Protein AF-A0A852V881-F1 (afdb_monomer_lite)

Structure (mmCIF, N/CA/C/O backbone):
data_AF-A0A852V881-F1
#
_entry.id   AF-A0A852V881-F1
#
loop_
_atom_site.group_PDB
_atom_site.id
_atom_site.type_symbol
_atom_site.label_atom_id
_atom_site.label_alt_id
_atom_site.label_comp_id
_atom_site.label_asym_id
_atom_site.label_entity_id
_atom_site.label_seq_id
_atom_site.pdbx_PDB_ins_code
_atom_site.Cartn_x
_atom_site.Cartn_y
_atom_site.Cartn_z
_atom_site.occupancy
_atom_site.B_iso_or_equiv
_atom_site.auth_seq_id
_atom_site.auth_comp_id
_atom_site.auth_asym_id
_atom_site.auth_atom_id
_atom_site.pdbx_PDB_model_num
ATOM 1 N N . MET A 1 1 ? 4.906 -11.045 27.973 1.00 38.31 1 MET A N 1
ATOM 2 C CA . MET A 1 1 ? 3.944 -10.809 26.883 1.00 38.31 1 MET A CA 1
ATOM 3 C C . MET A 1 1 ? 3.614 -9.339 26.926 1.00 38.31 1 MET A C 1
ATOM 5 O O . MET A 1 1 ? 3.015 -8.909 27.897 1.00 38.31 1 MET A O 1
ATOM 9 N N . THR A 1 2 ? 4.128 -8.562 25.981 1.00 45.91 2 THR A N 1
ATOM 10 C CA . THR A 1 2 ? 3.634 -7.207 25.730 1.00 45.91 2 THR A CA 1
ATOM 11 C C . THR A 1 2 ? 2.223 -7.354 25.176 1.00 45.91 2 THR A C 1
ATOM 13 O O . THR A 1 2 ? 2.043 -8.069 24.190 1.00 45.91 2 THR A O 1
ATOM 16 N N . ASP A 1 3 ? 1.233 -6.756 25.836 1.00 53.72 3 ASP A N 1
ATOM 17 C CA . ASP A 1 3 ? -0.107 -6.626 25.267 1.00 53.72 3 ASP A CA 1
ATOM 18 C C . ASP A 1 3 ? 0.040 -5.877 23.939 1.00 53.72 3 ASP A C 1
ATOM 20 O O . ASP A 1 3 ? 0.546 -4.755 23.898 1.00 53.72 3 ASP A O 1
ATOM 24 N N . LEU A 1 4 ? -0.288 -6.544 22.833 1.00 65.75 4 LEU A N 1
ATOM 25 C CA . LEU A 1 4 ? -0.291 -5.915 21.518 1.00 65.75 4 LEU A CA 1
ATOM 26 C C . LEU A 1 4 ? -1.357 -4.812 21.546 1.00 65.75 4 LEU A C 1
ATOM 28 O O . LEU A 1 4 ? -2.523 -5.111 21.788 1.00 65.75 4 LEU A O 1
ATOM 32 N N . GLU A 1 5 ? -0.960 -3.556 21.318 1.00 71.69 5 GLU A N 1
ATOM 33 C CA . GLU A 1 5 ? -1.880 -2.409 21.257 1.00 71.69 5 GLU A CA 1
ATOM 34 C C . GLU A 1 5 ? -3.026 -2.704 20.294 1.00 71.69 5 GLU A C 1
ATOM 36 O O . GLU A 1 5 ? -2.764 -2.899 19.109 1.00 71.69 5 GLU A O 1
ATOM 41 N N . SER A 1 6 ? -4.266 -2.764 20.784 1.00 80.06 6 SER A N 1
ATOM 42 C CA . SER A 1 6 ? -5.451 -3.059 19.969 1.00 80.06 6 SER A CA 1
ATOM 43 C C . SER A 1 6 ? -5.546 -2.128 18.761 1.00 80.06 6 SER A C 1
ATOM 45 O O . SER A 1 6 ? -5.293 -0.930 18.883 1.00 80.06 6 SER A O 1
ATOM 47 N N . VAL A 1 7 ? -5.957 -2.660 17.611 1.00 83.81 7 VAL A N 1
ATOM 48 C CA . VAL A 1 7 ? -6.164 -1.845 16.406 1.00 83.81 7 VAL A CA 1
ATOM 49 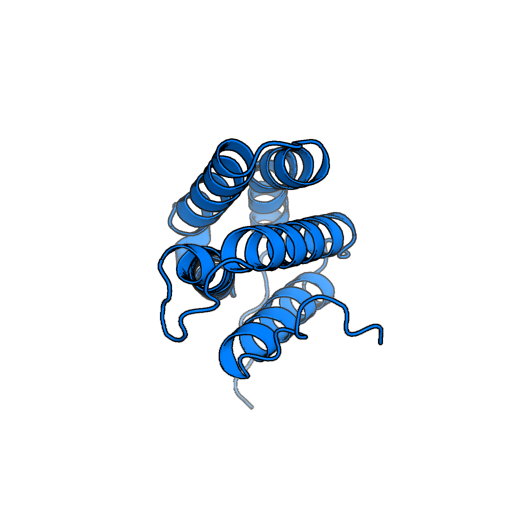C C . VAL A 1 7 ? -7.512 -1.140 16.515 1.00 83.81 7 VAL A C 1
ATOM 51 O O . VAL A 1 7 ? -8.550 -1.795 16.602 1.00 83.81 7 VAL A O 1
ATOM 54 N N . ASP A 1 8 ? -7.504 0.191 16.471 1.00 91.62 8 ASP A N 1
ATOM 55 C CA . ASP A 1 8 ? -8.730 0.982 16.372 1.00 91.62 8 ASP A CA 1
ATOM 56 C C . ASP A 1 8 ? -9.404 0.726 15.012 1.00 91.62 8 ASP A C 1
ATOM 58 O O . ASP A 1 8 ? -8.884 1.091 13.955 1.00 91.62 8 ASP A O 1
ATOM 62 N N . LEU A 1 9 ? -10.556 0.049 15.038 1.00 93.00 9 LEU A N 1
ATOM 63 C CA . LEU A 1 9 ? -11.267 -0.374 13.831 1.00 93.00 9 LEU A CA 1
ATOM 64 C C . LEU A 1 9 ? -11.993 0.774 13.123 1.00 93.00 9 LEU A C 1
ATOM 66 O O . LEU A 1 9 ? -12.165 0.709 11.906 1.00 93.00 9 LEU A O 1
ATOM 70 N N . GLU A 1 10 ? -12.408 1.816 13.846 1.00 94.56 10 GLU A N 1
ATOM 71 C CA . GLU A 1 10 ? -13.007 3.001 13.223 1.00 94.56 10 GLU A CA 1
ATOM 72 C C . GLU A 1 10 ? -11.929 3.785 12.481 1.00 94.56 10 GLU A C 1
ATOM 74 O O . GLU A 1 10 ? -12.104 4.162 11.317 1.00 94.56 10 GLU A O 1
ATOM 79 N N . LEU A 1 11 ? -10.769 3.945 13.121 1.00 94.94 11 LEU A N 1
ATOM 80 C CA . LEU A 1 11 ? -9.617 4.587 12.511 1.00 94.94 11 LEU A CA 1
ATOM 81 C C . LEU A 1 11 ? -9.084 3.777 11.319 1.00 94.94 11 LEU A C 1
ATOM 83 O O . LEU A 1 11 ? -8.767 4.360 10.282 1.00 94.94 11 LEU A O 1
ATOM 87 N N . LEU A 1 12 ? -9.058 2.442 11.419 1.00 95.94 12 LEU A N 1
ATOM 88 C CA . LEU A 1 12 ? -8.720 1.553 10.304 1.00 95.94 12 LEU A CA 1
ATOM 89 C C . LEU A 1 12 ? -9.699 1.702 9.135 1.00 95.94 12 LEU A C 1
ATOM 91 O O . LEU A 1 12 ? -9.263 1.745 7.988 1.00 95.94 12 LEU A O 1
ATOM 95 N N . ALA A 1 13 ? -11.005 1.782 9.396 1.00 96.44 13 ALA A N 1
ATOM 96 C CA . ALA A 1 13 ? -11.999 1.958 8.341 1.00 96.44 13 ALA A CA 1
ATOM 97 C C . ALA A 1 13 ? -11.822 3.303 7.616 1.00 96.44 13 ALA A C 1
ATOM 99 O O . ALA A 1 13 ? -11.866 3.345 6.386 1.00 96.44 13 ALA A O 1
ATOM 100 N N . GLY A 1 14 ? -11.564 4.384 8.361 1.00 96.25 14 GLY A N 1
ATOM 101 C CA . GLY A 1 14 ? -11.260 5.699 7.787 1.00 96.25 14 GLY A CA 1
ATOM 102 C C . GLY A 1 14 ? -9.970 5.699 6.966 1.00 96.25 14 GLY A C 1
ATOM 103 O O . GLY A 1 14 ? -9.944 6.221 5.850 1.00 96.25 14 GLY A O 1
ATOM 104 N N . PHE A 1 15 ? -8.925 5.045 7.476 1.00 96.75 15 PHE A N 1
ATOM 105 C CA . PHE A 1 15 ? -7.665 4.875 6.759 1.00 96.75 15 PHE A CA 1
ATOM 106 C C . PHE A 1 15 ? -7.865 4.078 5.465 1.00 96.75 15 PHE A C 1
ATOM 108 O O . PHE A 1 15 ? -7.468 4.529 4.394 1.00 96.75 15 PHE A O 1
ATOM 115 N N . ALA A 1 16 ? -8.558 2.938 5.528 1.00 97.06 16 ALA A N 1
ATOM 116 C CA . ALA A 1 16 ? -8.841 2.111 4.360 1.00 97.06 16 ALA A CA 1
ATOM 117 C C . ALA A 1 16 ? -9.643 2.862 3.296 1.00 97.06 16 ALA A C 1
ATOM 119 O O . ALA A 1 16 ? -9.264 2.835 2.132 1.00 97.06 16 ALA A O 1
ATOM 120 N N . ALA A 1 17 ? -10.666 3.628 3.682 1.00 97.12 17 ALA A N 1
ATOM 121 C CA . ALA A 1 17 ? -11.417 4.454 2.739 1.00 97.12 17 ALA A CA 1
ATOM 122 C C . ALA A 1 17 ? -10.536 5.484 2.005 1.00 97.12 17 ALA A C 1
ATOM 124 O O . ALA A 1 17 ? -10.839 5.857 0.871 1.00 97.12 17 ALA A O 1
ATOM 125 N N . LYS A 1 18 ? -9.442 5.933 2.634 1.00 96.94 18 LYS A N 1
ATOM 126 C CA . LYS A 1 18 ? -8.466 6.840 2.024 1.00 96.94 18 LYS A CA 1
ATOM 127 C C . LYS A 1 18 ? -7.489 6.118 1.094 1.00 96.94 18 LYS A C 1
ATOM 129 O O . LYS A 1 18 ? -7.132 6.664 0.057 1.00 96.94 18 LYS A O 1
ATOM 134 N N . ILE A 1 19 ? -7.076 4.904 1.456 1.00 98.19 19 ILE A N 1
ATOM 135 C CA . ILE A 1 19 ? -6.076 4.116 0.722 1.00 98.19 19 ILE A CA 1
ATOM 136 C C . ILE A 1 19 ? -6.675 3.333 -0.453 1.00 98.19 19 ILE A C 1
ATOM 138 O O . ILE A 1 19 ? -6.046 3.230 -1.507 1.00 98.19 19 ILE A O 1
ATOM 142 N N . ASP A 1 20 ? -7.886 2.795 -0.304 1.00 98.44 20 ASP A N 1
ATOM 143 C CA . ASP A 1 20 ? -8.522 1.904 -1.281 1.00 98.44 20 ASP A CA 1
ATOM 144 C C . ASP A 1 20 ? -8.563 2.488 -2.712 1.00 98.44 20 ASP A C 1
ATOM 146 O O . ASP A 1 20 ? -8.232 1.748 -3.642 1.00 98.44 20 ASP A O 1
ATOM 150 N N . PRO A 1 21 ? -8.873 3.785 -2.943 1.00 98.50 21 PRO A N 1
ATOM 151 C CA . PRO A 1 21 ? -8.838 4.367 -4.288 1.00 98.50 21 PRO A CA 1
ATOM 152 C C . PRO A 1 21 ? -7.453 4.322 -4.944 1.00 98.50 21 PRO A C 1
ATOM 154 O O . PRO A 1 21 ? -7.353 4.086 -6.148 1.00 98.50 21 PRO A O 1
ATOM 157 N N . PHE A 1 22 ? -6.380 4.510 -4.170 1.00 98.44 22 PHE A N 1
ATOM 158 C CA . PHE A 1 22 ? -5.012 4.428 -4.686 1.00 98.44 22 PHE A CA 1
ATOM 159 C C . PHE A 1 22 ? -4.651 2.991 -5.052 1.00 98.44 22 PHE A C 1
ATOM 161 O O . PHE A 1 22 ? -4.125 2.749 -6.134 1.00 98.44 22 PHE A O 1
ATOM 168 N N . MET A 1 23 ? -5.016 2.023 -4.207 1.00 98.31 23 MET A N 1
ATOM 169 C CA . MET A 1 23 ? -4.771 0.602 -4.479 1.00 98.31 23 MET A CA 1
ATOM 170 C C . MET A 1 23 ? -5.558 0.114 -5.696 1.00 98.31 23 MET A C 1
ATOM 172 O O . MET A 1 23 ? -5.031 -0.621 -6.527 1.00 98.31 23 MET A O 1
ATOM 176 N N . GLN A 1 24 ? -6.792 0.585 -5.872 1.00 98.56 24 GLN A N 1
ATOM 177 C CA . GLN A 1 24 ? -7.545 0.351 -7.103 1.00 98.56 24 GLN A CA 1
ATOM 178 C C . GLN A 1 24 ? -6.840 0.977 -8.314 1.00 98.56 24 GLN A C 1
ATOM 180 O O . GLN A 1 24 ? -6.706 0.317 -9.342 1.00 98.56 24 GLN A O 1
ATOM 185 N N . GLY A 1 25 ? -6.338 2.210 -8.179 1.00 98.19 25 GLY A N 1
ATOM 186 C CA . GLY A 1 25 ? -5.529 2.892 -9.192 1.00 98.19 25 GLY A CA 1
ATOM 187 C C . GLY A 1 25 ? -4.302 2.085 -9.627 1.00 98.19 25 GLY A C 1
ATOM 188 O O . GLY A 1 25 ? -4.061 1.930 -10.825 1.00 98.19 25 GLY A O 1
ATOM 189 N N . VAL A 1 26 ? -3.577 1.500 -8.668 1.00 98.00 26 VAL A N 1
ATOM 190 C CA . VAL A 1 26 ? -2.429 0.611 -8.917 1.00 98.00 26 VAL A CA 1
ATOM 191 C C . VAL A 1 26 ? -2.822 -0.603 -9.761 1.00 98.00 26 VAL A C 1
ATOM 193 O O . VAL A 1 26 ? -2.098 -0.971 -10.686 1.00 98.00 26 VAL A O 1
ATOM 196 N N . LEU A 1 27 ? -3.969 -1.225 -9.473 1.00 98.00 27 LEU A N 1
ATOM 197 C CA . LEU A 1 27 ? -4.413 -2.424 -10.190 1.00 98.00 27 LEU A CA 1
ATOM 198 C C . LEU A 1 27 ? -4.868 -2.141 -11.625 1.00 98.00 27 LEU A C 1
ATOM 200 O O . LEU A 1 27 ? -4.674 -2.987 -12.498 1.00 98.00 27 LEU A O 1
ATOM 204 N N . VAL A 1 28 ? -5.476 -0.980 -11.878 1.00 97.06 28 VAL A N 1
ATOM 205 C CA . VAL A 1 28 ? -6.032 -0.648 -13.203 1.00 97.06 28 VAL A CA 1
ATOM 206 C C . VAL A 1 28 ? -5.050 0.091 -14.108 1.00 97.06 28 VAL A C 1
ATOM 208 O O . VAL A 1 28 ? -5.237 0.096 -15.325 1.00 97.06 28 VAL A O 1
ATOM 211 N N . SER A 1 29 ? -4.017 0.721 -13.544 1.00 95.06 29 SER A N 1
ATOM 212 C CA . SER A 1 29 ? -3.011 1.434 -14.327 1.00 95.06 29 SER A CA 1
ATOM 213 C C . SER A 1 29 ? -2.073 0.472 -15.067 1.00 95.06 29 SER A C 1
ATOM 215 O O . SER A 1 29 ? -1.610 -0.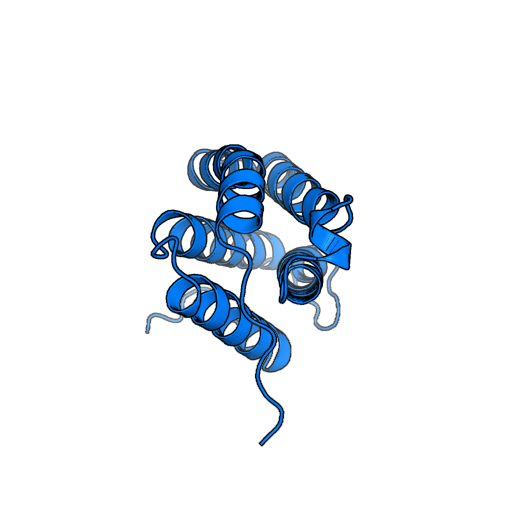544 -14.535 1.00 95.06 29 SER A O 1
ATOM 217 N N . GLY A 1 30 ? -1.766 0.823 -16.316 1.00 91.19 30 GLY A N 1
ATOM 218 C CA . GLY A 1 30 ? -0.718 0.190 -17.119 1.00 91.19 30 GLY A CA 1
ATOM 219 C C . GLY A 1 30 ? 0.603 0.963 -17.133 1.00 91.19 30 GLY A C 1
ATOM 220 O O . GLY A 1 30 ? 1.575 0.456 -17.682 1.00 91.19 30 GLY A O 1
ATOM 221 N N . ASP A 1 31 ? 0.633 2.166 -16.557 1.00 94.56 31 ASP A N 1
ATOM 222 C CA . ASP A 1 31 ? 1.773 3.083 -16.589 1.00 94.56 31 ASP A CA 1
ATOM 223 C C . ASP A 1 31 ? 2.561 3.042 -15.269 1.00 94.56 31 ASP A C 1
ATOM 225 O O . ASP A 1 31 ? 1.970 3.126 -14.187 1.00 94.56 31 ASP A O 1
ATOM 229 N N . VAL A 1 32 ? 3.888 2.894 -15.371 1.00 93.69 32 VAL A N 1
ATOM 230 C CA . VAL A 1 32 ? 4.808 2.737 -14.229 1.00 93.69 32 VAL A CA 1
ATOM 231 C C . VAL A 1 32 ? 4.787 3.970 -13.332 1.00 93.69 32 VAL A C 1
ATOM 233 O O . VAL A 1 32 ? 4.594 3.840 -12.125 1.00 93.69 32 VAL A O 1
ATOM 236 N N . GLU A 1 33 ? 4.929 5.160 -13.917 1.00 94.81 33 GLU A N 1
ATOM 237 C CA . GLU A 1 33 ? 4.979 6.424 -13.176 1.00 94.81 33 GLU A CA 1
ATOM 238 C C . GLU A 1 33 ? 3.658 6.693 -12.458 1.00 94.81 33 GLU A C 1
ATOM 240 O O . GLU A 1 33 ? 3.634 7.125 -11.306 1.00 94.81 33 GLU A O 1
ATOM 245 N N . GLN A 1 34 ? 2.535 6.369 -13.099 1.00 96.62 34 GLN A N 1
ATOM 246 C CA . GLN A 1 34 ? 1.227 6.491 -12.476 1.00 96.62 34 GLN A CA 1
ATOM 247 C C . GLN A 1 34 ? 1.046 5.506 -11.308 1.00 96.62 34 GLN A C 1
ATOM 249 O O . GLN A 1 34 ? 0.508 5.891 -10.269 1.00 96.62 34 GLN A O 1
ATOM 254 N N . ILE A 1 35 ? 1.501 4.253 -11.446 1.00 96.50 35 ILE A N 1
ATOM 255 C CA . ILE A 1 35 ? 1.491 3.272 -10.345 1.00 96.50 35 ILE A CA 1
ATOM 256 C C . ILE A 1 35 ? 2.345 3.775 -9.183 1.00 96.50 35 ILE A C 1
ATOM 258 O O . ILE A 1 35 ? 1.863 3.794 -8.049 1.00 96.50 35 ILE A O 1
ATOM 262 N N . ARG A 1 36 ? 3.575 4.219 -9.470 1.00 95.44 36 ARG A N 1
ATOM 263 C CA . ARG A 1 36 ? 4.491 4.785 -8.477 1.00 95.44 36 ARG A CA 1
ATOM 264 C C . ARG A 1 36 ? 3.832 5.951 -7.744 1.00 95.44 36 ARG A C 1
ATOM 266 O O . ARG A 1 36 ? 3.780 5.955 -6.519 1.00 95.44 36 ARG A O 1
ATOM 273 N N . GLY A 1 37 ? 3.225 6.877 -8.486 1.00 97.00 37 GLY A N 1
ATOM 274 C CA . GLY A 1 37 ? 2.490 8.011 -7.931 1.00 97.00 37 GLY A CA 1
ATOM 275 C C . GLY A 1 37 ? 1.369 7.596 -6.976 1.00 97.00 37 GLY A C 1
ATOM 276 O O . GLY A 1 37 ? 1.282 8.132 -5.875 1.00 97.00 37 GLY A O 1
ATOM 277 N N . PHE A 1 38 ? 0.542 6.609 -7.337 1.00 98.06 38 PHE A N 1
ATOM 278 C CA . PHE A 1 38 ? -0.512 6.124 -6.438 1.00 98.06 38 PHE A CA 1
ATOM 279 C C . PHE A 1 38 ? 0.037 5.525 -5.144 1.00 98.06 38 PHE A C 1
ATOM 281 O O . PHE A 1 38 ? -0.543 5.738 -4.079 1.00 98.06 38 PHE A O 1
ATOM 288 N N . VAL A 1 39 ? 1.142 4.784 -5.218 1.00 95.38 39 VAL A N 1
ATOM 289 C CA . VAL A 1 39 ? 1.731 4.172 -4.026 1.00 95.38 39 VAL A CA 1
ATOM 290 C C . VAL A 1 39 ? 2.422 5.208 -3.147 1.00 95.38 39 VAL A C 1
ATOM 292 O O . VAL A 1 39 ? 2.262 5.156 -1.929 1.00 95.38 39 VAL A O 1
ATOM 295 N N . LEU A 1 40 ? 3.110 6.188 -3.735 1.00 96.19 40 LEU A N 1
ATOM 296 C CA . LEU A 1 40 ? 3.670 7.317 -2.993 1.00 96.19 40 LEU A CA 1
ATOM 297 C C . LEU A 1 40 ? 2.568 8.099 -2.273 1.00 96.19 40 LEU A C 1
ATOM 299 O O . LEU A 1 40 ? 2.685 8.355 -1.078 1.00 96.19 40 LEU A O 1
ATOM 303 N N . GLU A 1 41 ? 1.455 8.399 -2.944 1.00 97.81 41 GLU A N 1
ATOM 304 C CA . GLU A 1 41 ? 0.303 9.028 -2.290 1.00 97.81 41 GLU A CA 1
ATOM 305 C C . GLU A 1 41 ? -0.218 8.158 -1.137 1.00 97.81 41 GLU A C 1
ATOM 307 O O . GLU A 1 41 ? -0.372 8.642 -0.013 1.00 97.81 41 GLU A O 1
ATOM 312 N N . ALA A 1 42 ? -0.420 6.854 -1.350 1.00 97.06 42 ALA A N 1
ATOM 313 C CA . ALA A 1 42 ? -0.834 5.937 -0.287 1.00 97.06 42 ALA A CA 1
ATOM 314 C C . ALA A 1 42 ? 0.149 5.933 0.903 1.00 97.06 42 ALA A C 1
ATOM 316 O O . ALA A 1 42 ? -0.281 6.001 2.055 1.00 97.06 42 ALA A O 1
ATOM 317 N N . ALA A 1 43 ? 1.458 5.927 0.646 1.00 96.38 43 ALA A N 1
ATOM 318 C CA . ALA A 1 43 ? 2.486 5.995 1.679 1.00 96.38 43 ALA A CA 1
ATOM 319 C C . ALA A 1 43 ? 2.437 7.321 2.441 1.00 96.38 43 ALA A C 1
ATOM 321 O O . ALA A 1 43 ? 2.450 7.318 3.670 1.00 96.38 43 ALA A O 1
ATOM 322 N N . TRP A 1 44 ? 2.290 8.459 1.766 1.00 95.62 44 TRP A N 1
ATOM 323 C CA . TRP A 1 44 ? 2.193 9.755 2.442 1.00 95.62 44 TRP A CA 1
ATOM 324 C C . TRP A 1 44 ? 0.993 9.825 3.385 1.00 95.62 44 TRP A C 1
ATOM 326 O O . TRP A 1 44 ? 1.112 10.356 4.492 1.00 95.62 44 TRP A O 1
ATOM 336 N N . ASN A 1 45 ? -0.125 9.198 3.017 1.00 96.62 45 ASN A N 1
ATOM 337 C CA . ASN A 1 45 ? -1.302 9.087 3.877 1.00 96.62 45 ASN A CA 1
ATOM 338 C C . ASN A 1 45 ? -1.030 8.336 5.194 1.00 96.62 45 ASN A C 1
ATOM 340 O O . ASN A 1 45 ? -1.685 8.619 6.198 1.00 96.62 45 ASN A O 1
ATOM 344 N N . CYS A 1 46 ? -0.035 7.444 5.242 1.00 95.50 46 CYS A N 1
ATOM 345 C CA . CYS A 1 46 ? 0.407 6.808 6.487 1.00 95.50 46 CYS A CA 1
ATOM 346 C C . CYS A 1 46 ? 1.008 7.804 7.490 1.00 95.50 46 CYS A C 1
ATOM 348 O O . CYS A 1 46 ? 1.029 7.527 8.685 1.00 95.50 46 CYS A O 1
ATOM 350 N N . THR A 1 47 ? 1.525 8.944 7.029 1.00 94.12 47 THR A N 1
ATOM 351 C CA . THR A 1 47 ? 2.173 9.951 7.890 1.00 94.12 47 THR A CA 1
ATOM 352 C C . THR A 1 47 ? 1.182 10.948 8.490 1.00 94.12 47 THR A C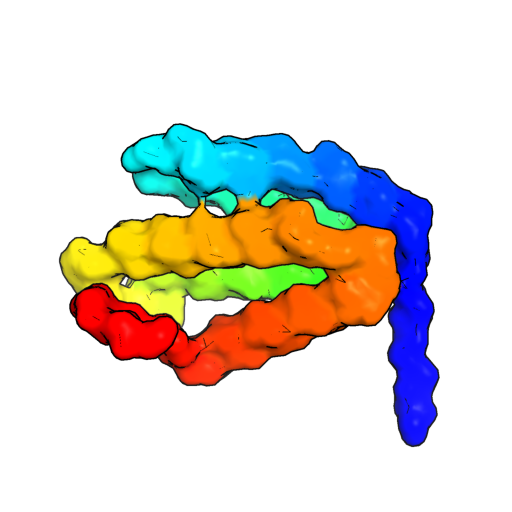 1
ATOM 354 O O . THR A 1 47 ? 1.535 11.739 9.367 1.00 94.12 47 THR A O 1
ATOM 357 N N . GLU A 1 48 ? -0.074 10.914 8.045 1.00 94.81 48 GLU A N 1
ATOM 358 C CA . GLU A 1 48 ? -1.088 11.847 8.504 1.00 94.81 48 GLU A CA 1
ATOM 359 C C . GLU A 1 48 ? -1.635 11.497 9.889 1.00 94.81 48 GLU A C 1
ATOM 361 O O . GLU A 1 48 ? -1.819 10.334 10.257 1.00 94.81 48 GLU A O 1
ATOM 366 N N . ARG A 1 49 ? -1.992 12.538 10.646 1.00 91.94 49 ARG A N 1
ATOM 367 C CA . ARG A 1 49 ? -2.803 12.392 11.857 1.00 91.94 49 ARG A CA 1
ATOM 368 C C . ARG A 1 49 ? -4.272 12.140 11.480 1.00 91.94 49 ARG A C 1
ATOM 370 O O . ARG A 1 49 ? -4.758 12.779 10.550 1.00 91.94 49 ARG A O 1
ATOM 377 N N . PRO A 1 50 ? -5.003 11.280 12.213 1.00 93.38 50 PRO A N 1
ATOM 378 C CA . PRO A 1 50 ? -4.573 10.575 13.424 1.00 93.38 50 PRO A CA 1
ATOM 379 C C . PRO A 1 50 ? -3.858 9.238 13.155 1.00 93.38 50 PRO A C 1
ATOM 381 O O . PRO A 1 50 ? -3.359 8.625 14.093 1.00 93.38 50 PRO A O 1
ATOM 384 N N . TYR A 1 51 ? -3.799 8.778 11.903 1.00 92.69 51 TYR A N 1
ATOM 385 C CA . TYR A 1 51 ? -3.360 7.425 11.544 1.00 92.69 51 TYR A CA 1
ATOM 386 C C . TYR A 1 51 ? -1.944 7.103 12.016 1.00 92.69 51 TYR A C 1
ATOM 388 O O . TYR A 1 51 ? -1.745 6.089 12.676 1.00 92.69 51 TYR A O 1
ATOM 396 N N . PHE A 1 52 ? -0.979 7.986 11.756 1.00 91.50 52 PHE A N 1
ATOM 397 C CA . PHE A 1 52 ? 0.412 7.764 12.152 1.00 91.50 52 PHE A CA 1
ATOM 398 C C . PHE A 1 52 ? 0.590 7.596 13.669 1.00 91.50 52 PHE A C 1
ATOM 400 O O . PHE A 1 52 ? 1.453 6.847 14.119 1.00 91.50 52 PHE A O 1
ATOM 407 N N . GLU A 1 53 ? -0.222 8.301 14.460 1.00 90.44 53 GLU A N 1
ATOM 408 C CA . GLU A 1 53 ? -0.077 8.369 15.919 1.00 90.44 53 GLU A CA 1
ATOM 409 C C . GLU A 1 53 ? -0.909 7.320 16.654 1.00 90.44 53 GLU A C 1
ATOM 411 O O . GLU A 1 53 ? -0.578 6.958 17.783 1.00 90.44 53 GLU A O 1
ATOM 416 N N . HIS A 1 54 ? -2.011 6.873 16.051 1.00 91.31 54 HIS A N 1
ATOM 417 C CA . HIS A 1 54 ? -3.039 6.110 16.758 1.00 91.31 54 HIS A CA 1
ATOM 418 C C . HIS A 1 54 ? -3.431 4.802 16.073 1.00 91.31 54 HIS A C 1
ATOM 420 O O . HIS A 1 54 ? -4.081 3.971 16.701 1.00 91.31 54 HIS A O 1
ATOM 426 N N . LEU A 1 55 ? -3.028 4.576 14.819 1.00 91.62 55 LEU A N 1
ATOM 427 C CA . LEU A 1 55 ? -3.273 3.311 14.137 1.00 91.62 55 LEU A CA 1
ATOM 428 C C . LEU A 1 55 ? -1.989 2.478 14.115 1.00 91.62 55 LEU A C 1
ATOM 430 O O . LEU A 1 55 ? -1.061 2.727 13.342 1.00 91.62 55 LEU A O 1
ATOM 434 N N . TRP A 1 56 ? -1.952 1.461 14.977 1.00 91.44 56 TRP A N 1
ATOM 435 C CA . TRP A 1 56 ? -0.847 0.505 15.052 1.00 91.44 56 TRP A CA 1
ATOM 436 C C . TRP A 1 56 ? -0.481 -0.026 13.658 1.00 91.44 56 TRP A C 1
ATOM 438 O O . TRP A 1 56 ? -1.358 -0.338 12.868 1.00 91.44 56 TRP A O 1
ATOM 448 N N . GLY A 1 57 ? 0.806 -0.162 13.339 1.00 90.81 57 GLY A N 1
ATOM 449 C CA . GLY A 1 57 ? 1.257 -0.767 12.076 1.00 90.81 57 GLY A CA 1
ATOM 450 C C . GLY A 1 57 ? 1.264 0.159 10.852 1.00 90.81 57 GLY A C 1
ATOM 451 O O . GLY A 1 57 ? 1.915 -0.179 9.865 1.00 90.81 57 GLY A O 1
ATOM 452 N N . VAL A 1 58 ? 0.666 1.356 10.909 1.00 92.94 58 VAL A N 1
ATOM 453 C CA . VAL A 1 58 ? 0.692 2.321 9.787 1.00 92.94 58 VAL A CA 1
ATOM 454 C C . VAL A 1 58 ? 2.108 2.786 9.440 1.00 92.94 58 VAL A C 1
ATOM 456 O O . VAL A 1 58 ? 2.466 2.866 8.267 1.00 92.94 58 VAL A O 1
ATOM 459 N N . GLY A 1 59 ? 2.965 3.010 10.439 1.00 92.62 59 GLY A N 1
ATOM 460 C CA . GLY A 1 59 ? 4.385 3.282 10.186 1.00 92.62 59 GLY A CA 1
ATOM 461 C C . GLY A 1 59 ? 5.109 2.111 9.501 1.00 92.62 59 GLY A C 1
ATOM 462 O O . GLY A 1 59 ? 6.026 2.326 8.712 1.00 92.62 59 GLY A O 1
ATOM 463 N N . GLY A 1 60 ? 4.676 0.872 9.757 1.00 92.81 60 GLY A N 1
ATOM 464 C CA . GLY A 1 60 ? 5.153 -0.319 9.051 1.00 92.81 60 GLY A CA 1
ATOM 465 C C . GLY A 1 60 ? 4.722 -0.324 7.585 1.00 92.81 60 GLY A C 1
ATOM 466 O O . GLY A 1 60 ? 5.553 -0.561 6.716 1.00 92.81 60 GLY A O 1
ATOM 467 N N . LEU A 1 61 ? 3.466 0.037 7.299 1.00 94.81 61 LEU A N 1
ATOM 468 C CA . LEU A 1 61 ? 2.958 0.181 5.927 1.00 94.81 61 LEU A CA 1
ATOM 469 C C . LEU A 1 61 ? 3.725 1.216 5.117 1.00 94.81 61 LEU A C 1
ATOM 471 O O . LEU A 1 61 ? 4.106 0.930 3.987 1.00 94.81 61 LEU A O 1
ATOM 475 N N . TYR A 1 62 ? 3.991 2.385 5.711 1.00 95.81 62 TYR A N 1
ATOM 476 C CA . TYR A 1 62 ? 4.835 3.402 5.086 1.00 95.81 62 TYR A CA 1
ATOM 477 C C . TYR A 1 62 ? 6.170 2.798 4.641 1.00 95.81 62 TYR A C 1
ATOM 479 O O . TYR A 1 62 ? 6.543 2.899 3.477 1.00 95.81 62 TYR A O 1
ATOM 487 N N . ARG A 1 63 ? 6.866 2.103 5.551 1.00 93.38 63 ARG A N 1
ATOM 488 C CA . ARG A 1 63 ? 8.158 1.474 5.241 1.00 93.38 63 ARG A CA 1
ATOM 489 C C . ARG A 1 63 ? 8.046 0.374 4.195 1.00 93.38 63 ARG A C 1
ATOM 491 O O . ARG A 1 63 ? 8.943 0.254 3.376 1.00 93.38 63 ARG A O 1
ATOM 498 N N . VAL A 1 64 ? 6.983 -0.426 4.226 1.00 94.50 64 VAL A N 1
ATOM 499 C CA . VAL A 1 64 ? 6.752 -1.484 3.235 1.00 94.50 64 VAL A CA 1
ATOM 500 C C . VAL A 1 64 ? 6.622 -0.888 1.841 1.00 94.50 64 VAL A C 1
ATOM 502 O O . VAL A 1 64 ? 7.311 -1.328 0.929 1.00 94.50 64 VAL A O 1
ATOM 505 N N . TRP A 1 65 ? 5.749 0.102 1.667 1.00 95.44 65 TRP A N 1
ATOM 506 C CA . TRP A 1 65 ? 5.493 0.680 0.351 1.00 95.44 65 TRP A CA 1
ATOM 507 C C . TRP A 1 65 ? 6.685 1.480 -0.164 1.00 95.44 65 TRP A C 1
ATOM 509 O O . TRP A 1 65 ? 7.024 1.337 -1.334 1.00 95.44 65 TRP A O 1
ATOM 519 N N . MET A 1 66 ? 7.382 2.217 0.707 1.00 94.94 66 MET A N 1
ATOM 520 C CA . MET A 1 66 ? 8.649 2.856 0.340 1.00 94.94 66 MET A CA 1
ATOM 521 C C . MET A 1 66 ? 9.746 1.835 0.025 1.00 94.94 66 MET A C 1
ATOM 523 O O . MET A 1 66 ? 10.505 2.042 -0.904 1.00 94.94 66 MET A O 1
ATOM 527 N N . GLY A 1 67 ? 9.798 0.698 0.721 1.00 92.69 67 GLY A N 1
ATOM 528 C CA . GLY A 1 67 ? 10.766 -0.358 0.417 1.00 92.69 67 GLY A CA 1
ATOM 529 C C . GLY A 1 67 ? 10.526 -1.037 -0.935 1.00 92.69 67 GLY A C 1
ATOM 530 O O . GLY A 1 67 ? 11.471 -1.521 -1.545 1.00 92.69 67 GLY A O 1
ATOM 531 N N . ILE A 1 68 ? 9.281 -1.070 -1.423 1.00 92.69 68 ILE A N 1
ATOM 532 C CA . ILE A 1 68 ? 8.993 -1.491 -2.803 1.00 92.69 68 ILE A CA 1
ATOM 533 C C . ILE A 1 68 ? 9.344 -0.360 -3.787 1.00 92.69 68 ILE A C 1
ATOM 535 O O . ILE A 1 68 ? 9.829 -0.648 -4.876 1.00 92.69 68 ILE A O 1
ATOM 539 N N . ASP A 1 69 ? 9.139 0.911 -3.416 1.00 93.75 69 ASP A N 1
ATOM 540 C CA . ASP A 1 69 ? 9.535 2.073 -4.233 1.00 93.75 69 ASP A CA 1
ATOM 541 C C . ASP A 1 69 ? 11.050 2.137 -4.448 1.00 93.75 69 ASP A C 1
ATOM 543 O O . ASP A 1 69 ? 11.498 2.377 -5.567 1.00 93.75 69 ASP A O 1
ATOM 547 N N . ASP A 1 70 ? 11.828 1.811 -3.414 1.00 91.75 70 ASP A N 1
ATOM 548 C CA . ASP A 1 70 ? 13.293 1.782 -3.444 1.00 91.75 70 ASP A CA 1
ATOM 549 C C . ASP A 1 70 ? 13.852 0.834 -4.533 1.00 91.75 70 ASP A C 1
ATOM 551 O O . ASP A 1 70 ? 14.971 1.042 -5.012 1.00 91.75 70 ASP A O 1
ATOM 555 N N . ILE A 1 71 ? 13.068 -0.155 -4.999 1.00 90.94 71 ILE A N 1
ATOM 556 C CA . ILE A 1 71 ? 13.430 -1.030 -6.131 1.00 90.94 71 ILE A CA 1
ATOM 557 C C . ILE A 1 71 ? 13.680 -0.204 -7.401 1.00 90.94 71 ILE A C 1
ATOM 559 O O . ILE A 1 71 ? 14.607 -0.522 -8.148 1.00 90.94 71 ILE A O 1
ATOM 563 N N . PHE A 1 72 ? 12.898 0.856 -7.644 1.00 88.88 72 PHE A N 1
ATOM 564 C CA . PHE A 1 72 ? 13.100 1.748 -8.794 1.00 88.88 72 PHE A CA 1
ATOM 565 C C . PHE A 1 72 ? 14.430 2.497 -8.720 1.00 88.88 72 PHE A C 1
ATOM 567 O O . PHE A 1 72 ? 15.073 2.731 -9.742 1.00 88.88 72 PHE A O 1
ATOM 574 N N . ASP A 1 73 ? 14.844 2.861 -7.509 1.00 86.44 73 ASP A N 1
ATOM 575 C CA . ASP A 1 73 ? 16.028 3.682 -7.272 1.00 86.44 73 ASP A CA 1
ATOM 576 C C . ASP A 1 73 ? 17.294 2.823 -7.046 1.00 86.44 73 ASP A C 1
ATOM 578 O O . ASP A 1 73 ? 18.386 3.353 -6.820 1.00 86.44 73 ASP A O 1
ATOM 582 N N . GLY A 1 74 ? 17.169 1.491 -7.146 1.00 82.44 74 GLY A N 1
ATOM 583 C CA . GLY A 1 74 ? 18.267 0.530 -7.017 1.00 82.44 74 GLY A CA 1
ATOM 584 C C . GLY A 1 74 ? 18.787 0.374 -5.586 1.00 82.44 74 GLY A C 1
ATOM 585 O O . GLY A 1 74 ? 19.961 0.047 -5.388 1.00 82.44 74 GLY A O 1
ATOM 586 N N . TRP A 1 75 ? 17.942 0.637 -4.584 1.00 78.25 75 TRP A N 1
ATOM 587 C CA . TRP A 1 75 ? 18.292 0.530 -3.171 1.00 78.25 75 TRP A CA 1
ATOM 588 C C . TRP A 1 75 ? 17.494 -0.589 -2.478 1.00 78.25 75 TRP A C 1
ATOM 590 O O . TRP A 1 75 ? 16.306 -0.742 -2.727 1.00 78.25 75 TRP A O 1
ATOM 600 N N . PRO A 1 76 ? 18.104 -1.390 -1.584 1.00 75.50 76 PRO A N 1
ATOM 601 C CA . PRO A 1 76 ? 19.544 -1.543 -1.370 1.00 75.50 76 PRO A CA 1
ATOM 602 C C . PRO A 1 76 ? 20.236 -2.352 -2.485 1.00 75.50 76 PRO A C 1
ATOM 604 O O . PRO A 1 76 ? 21.465 -2.457 -2.481 1.00 75.50 76 PRO A O 1
ATOM 607 N N . VAL A 1 77 ? 19.466 -2.948 -3.402 1.00 82.06 77 VAL A N 1
ATOM 608 C CA . VAL A 1 77 ? 19.944 -3.809 -4.490 1.00 82.06 77 VAL A CA 1
ATOM 609 C C . VAL A 1 77 ? 19.522 -3.218 -5.834 1.00 82.06 77 VAL A C 1
ATOM 611 O O . VAL A 1 77 ? 18.359 -2.894 -6.048 1.00 82.06 77 VAL A O 1
ATOM 614 N N . ASP A 1 78 ? 20.472 -3.122 -6.762 1.00 86.19 78 ASP A N 1
ATOM 615 C CA . ASP A 1 78 ? 20.197 -2.744 -8.147 1.00 86.19 78 ASP A CA 1
ATOM 616 C C . ASP A 1 78 ? 19.660 -3.958 -8.922 1.00 86.19 78 ASP A C 1
ATOM 618 O O . ASP A 1 78 ? 20.386 -4.920 -9.195 1.00 86.19 78 ASP A O 1
ATOM 622 N N . HIS A 1 79 ? 18.372 -3.913 -9.265 1.00 82.19 79 HIS A N 1
ATOM 623 C CA . HIS A 1 79 ? 17.688 -4.943 -10.051 1.00 82.19 79 HIS A CA 1
ATOM 624 C C . HIS A 1 79 ? 17.845 -4.752 -11.571 1.00 82.19 79 HIS A C 1
ATOM 626 O O . HIS A 1 79 ? 17.314 -5.541 -12.359 1.00 82.19 79 HIS A O 1
ATOM 632 N N . GLY A 1 80 ? 18.605 -3.741 -12.001 1.00 87.38 80 GLY A N 1
ATOM 633 C CA . GLY A 1 80 ? 18.939 -3.483 -13.392 1.00 87.38 80 GLY A CA 1
ATOM 634 C C . GLY A 1 80 ? 17.709 -3.237 -14.263 1.00 87.38 80 GLY A C 1
ATOM 635 O O . GLY A 1 80 ? 16.737 -2.609 -13.856 1.00 87.38 80 GLY A O 1
ATOM 636 N N . ALA A 1 81 ? 17.743 -3.757 -15.491 1.00 88.06 81 ALA A N 1
ATOM 637 C CA . ALA A 1 81 ? 16.694 -3.526 -16.488 1.00 88.06 81 ALA A CA 1
ATOM 638 C C . ALA A 1 81 ? 15.305 -4.071 -16.094 1.00 88.06 81 ALA A C 1
ATOM 640 O O . ALA A 1 81 ? 14.314 -3.685 -16.711 1.00 88.06 81 ALA A O 1
ATOM 641 N N . ASP A 1 82 ? 15.228 -4.948 -15.089 1.00 87.81 82 ASP A N 1
ATOM 642 C CA . ASP A 1 82 ? 13.979 -5.565 -14.640 1.00 87.81 82 ASP A CA 1
ATOM 643 C C . ASP A 1 82 ? 13.354 -4.862 -13.419 1.00 87.81 82 ASP A C 1
ATOM 645 O O . ASP A 1 82 ? 12.288 -5.286 -12.963 1.00 87.81 82 ASP A O 1
ATOM 649 N N . ALA A 1 83 ? 13.981 -3.797 -12.895 1.00 90.06 83 ALA A N 1
ATOM 650 C CA . ALA A 1 83 ? 13.525 -3.073 -11.705 1.00 90.06 83 ALA A CA 1
ATOM 651 C C . ALA A 1 83 ? 12.060 -2.621 -11.818 1.00 90.06 83 ALA A C 1
ATOM 653 O O . ALA A 1 83 ? 11.252 -2.931 -10.943 1.00 90.06 83 ALA A O 1
ATOM 654 N N . ASP A 1 84 ? 11.678 -1.999 -12.937 1.00 91.81 84 ASP A N 1
ATOM 655 C CA . ASP A 1 84 ? 10.310 -1.509 -13.140 1.00 91.81 84 ASP A CA 1
ATOM 656 C C . ASP A 1 84 ? 9.282 -2.641 -13.134 1.00 91.81 84 ASP A C 1
ATOM 658 O O . ASP A 1 84 ? 8.229 -2.556 -12.498 1.00 91.81 84 ASP A O 1
ATOM 662 N N . ALA A 1 85 ? 9.583 -3.730 -13.845 1.00 91.88 85 ALA A N 1
ATOM 663 C CA . ALA A 1 85 ? 8.703 -4.889 -13.924 1.00 91.88 85 ALA A CA 1
ATOM 664 C C . ALA A 1 85 ? 8.547 -5.562 -12.554 1.00 91.88 85 ALA A C 1
ATOM 666 O O . ALA A 1 85 ? 7.450 -6.004 -12.197 1.00 91.88 85 ALA A O 1
ATOM 667 N N . LEU A 1 86 ? 9.637 -5.616 -11.787 1.00 91.44 86 LEU A N 1
ATOM 668 C CA . LEU A 1 86 ? 9.659 -6.144 -10.435 1.00 91.44 86 LEU A CA 1
ATOM 669 C C . LEU A 1 86 ? 8.826 -5.279 -9.479 1.00 91.44 86 LEU A C 1
ATOM 671 O O . LEU A 1 86 ? 7.893 -5.795 -8.861 1.00 91.44 86 LEU A O 1
ATOM 675 N N . ALA A 1 87 ? 9.107 -3.978 -9.410 1.00 92.62 87 ALA A N 1
ATOM 676 C CA . ALA A 1 87 ? 8.397 -3.031 -8.555 1.00 92.62 87 ALA A CA 1
ATOM 677 C C . ALA A 1 87 ? 6.896 -3.019 -8.873 1.00 92.62 87 ALA A C 1
ATOM 679 O O . ALA A 1 87 ? 6.062 -3.186 -7.984 1.00 92.62 87 ALA A O 1
ATOM 680 N N . MET A 1 88 ? 6.525 -2.946 -10.158 1.00 94.44 88 MET A N 1
ATOM 681 C CA . MET A 1 88 ? 5.125 -3.015 -10.583 1.00 94.44 88 MET A CA 1
ATOM 682 C C . MET A 1 88 ? 4.425 -4.304 -10.143 1.00 94.44 88 MET A C 1
ATOM 684 O O . MET A 1 88 ? 3.246 -4.273 -9.783 1.00 94.44 88 MET A O 1
ATOM 688 N N . ARG A 1 89 ? 5.107 -5.453 -10.215 1.00 94.50 89 ARG A N 1
ATOM 689 C CA . ARG A 1 89 ? 4.541 -6.732 -9.772 1.00 94.50 89 ARG A CA 1
ATOM 690 C C . ARG A 1 89 ? 4.266 -6.703 -8.273 1.00 94.50 89 ARG A C 1
ATOM 692 O O . ARG A 1 89 ? 3.173 -7.083 -7.859 1.00 94.50 89 ARG A O 1
ATOM 699 N N . GLU A 1 90 ? 5.235 -6.261 -7.479 1.00 94.94 90 GLU A N 1
ATOM 700 C CA . GLU A 1 90 ? 5.107 -6.222 -6.022 1.00 94.94 90 GLU A CA 1
ATOM 701 C C . GLU A 1 90 ? 4.069 -5.191 -5.571 1.00 94.94 90 GLU A C 1
ATOM 703 O O . GLU A 1 90 ? 3.257 -5.505 -4.704 1.00 94.94 90 GLU A O 1
ATOM 708 N N . PHE A 1 91 ? 3.982 -4.025 -6.218 1.00 96.19 91 PHE A N 1
ATOM 709 C CA . PHE A 1 91 ? 2.915 -3.063 -5.938 1.00 96.19 91 PHE A CA 1
ATOM 710 C C . PHE A 1 91 ? 1.529 -3.606 -6.258 1.00 96.19 91 PHE A C 1
ATOM 712 O O . PHE A 1 91 ? 0.617 -3.447 -5.450 1.00 96.19 91 PHE A O 1
ATOM 719 N N . ARG A 1 92 ? 1.349 -4.283 -7.397 1.00 97.50 92 ARG A N 1
ATOM 720 C CA . ARG A 1 92 ? 0.059 -4.909 -7.724 1.00 97.50 92 ARG A CA 1
ATOM 721 C C . ARG A 1 92 ? -0.292 -6.020 -6.742 1.00 97.50 92 ARG A C 1
ATOM 723 O O . ARG A 1 92 ? -1.449 -6.125 -6.346 1.00 97.50 92 ARG A O 1
ATOM 730 N N . LEU A 1 93 ? 0.689 -6.817 -6.317 1.00 96.94 93 LEU A N 1
ATOM 731 C CA . LEU A 1 93 ? 0.479 -7.843 -5.299 1.00 96.94 93 LEU A CA 1
ATOM 732 C C . LEU A 1 93 ? 0.068 -7.217 -3.958 1.00 96.94 93 LEU A C 1
ATOM 734 O O . LEU A 1 93 ? -0.923 -7.645 -3.373 1.00 96.94 93 LEU A O 1
ATOM 738 N N . ALA A 1 94 ? 0.770 -6.176 -3.506 1.00 96.62 94 ALA A N 1
ATOM 739 C CA . ALA A 1 94 ? 0.443 -5.450 -2.280 1.00 96.62 94 ALA A CA 1
ATOM 740 C C . ALA A 1 94 ? -0.949 -4.812 -2.353 1.00 96.62 94 ALA A C 1
ATOM 742 O O . ALA A 1 94 ? -1.743 -4.964 -1.429 1.00 96.62 94 ALA A O 1
ATOM 743 N N . ALA A 1 95 ? -1.283 -4.166 -3.472 1.00 98.19 95 ALA A N 1
ATOM 744 C CA . ALA A 1 95 ? -2.586 -3.549 -3.689 1.00 98.19 95 ALA A CA 1
ATOM 745 C C . ALA A 1 95 ? -3.727 -4.576 -3.693 1.00 98.19 95 ALA A C 1
ATOM 747 O O . ALA A 1 95 ? -4.757 -4.352 -3.058 1.00 98.19 95 ALA A O 1
ATOM 748 N N . GLN A 1 96 ? -3.543 -5.719 -4.360 1.00 98.38 96 GLN A N 1
ATOM 749 C CA . GLN A 1 96 ? -4.538 -6.790 -4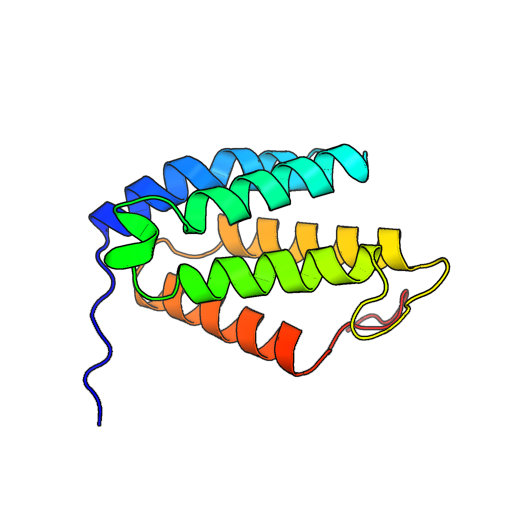.375 1.00 98.38 96 GLN A CA 1
ATOM 750 C C . GLN A 1 96 ? -4.725 -7.385 -2.975 1.00 98.38 96 GLN A C 1
ATOM 752 O O . GLN A 1 96 ? -5.850 -7.458 -2.486 1.00 98.38 96 GLN A O 1
ATOM 757 N N . GLU A 1 97 ? -3.632 -7.741 -2.291 1.00 97.75 97 GLU A N 1
ATOM 758 C CA . GLU A 1 97 ? -3.698 -8.269 -0.924 1.00 97.75 97 GLU A CA 1
ATOM 759 C C . GLU A 1 97 ? -4.313 -7.254 0.049 1.00 97.75 97 GLU A C 1
ATOM 761 O O . GLU A 1 97 ? -5.074 -7.647 0.933 1.00 97.75 97 GLU A O 1
ATOM 766 N N . TRP A 1 98 ? -4.039 -5.957 -0.124 1.00 97.88 98 TRP A N 1
ATOM 767 C CA . TRP A 1 98 ? -4.665 -4.895 0.656 1.00 97.88 98 TRP A CA 1
ATOM 768 C C . TRP A 1 98 ? -6.176 -4.867 0.447 1.00 97.88 98 TRP A C 1
ATOM 770 O O . TRP A 1 98 ? -6.922 -4.786 1.419 1.00 97.88 98 TRP A O 1
ATOM 780 N N . LEU A 1 99 ? -6.649 -4.915 -0.798 1.00 98.19 99 LEU A N 1
ATOM 781 C CA . LEU A 1 99 ? -8.078 -4.846 -1.115 1.00 98.19 99 LEU A CA 1
ATOM 782 C C . LEU A 1 99 ? -8.834 -6.116 -0.691 1.00 98.19 99 LEU A C 1
ATOM 784 O O . LEU A 1 99 ? -9.975 -6.016 -0.243 1.00 98.19 99 LEU A O 1
ATOM 788 N N . ASP A 1 100 ? -8.187 -7.280 -0.748 1.00 97.81 100 ASP A N 1
ATOM 789 C CA . ASP A 1 100 ? -8.778 -8.566 -0.352 1.00 97.81 100 ASP A CA 1
ATOM 790 C C . ASP A 1 100 ? -8.726 -8.824 1.162 1.00 97.81 100 ASP A C 1
ATOM 792 O O . ASP A 1 100 ? -9.458 -9.668 1.690 1.00 97.81 100 ASP A O 1
ATOM 796 N N . MET A 1 101 ? -7.852 -8.120 1.884 1.00 96.12 101 MET A N 1
ATOM 797 C CA . MET A 1 101 ? -7.671 -8.309 3.318 1.00 96.12 101 MET A CA 1
ATOM 798 C C . MET A 1 101 ? -8.978 -8.034 4.090 1.00 96.12 101 MET A C 1
ATOM 800 O O . MET A 1 101 ? -9.551 -6.942 3.983 1.00 96.12 101 MET A O 1
ATOM 804 N N . PRO A 1 102 ? -9.413 -8.947 4.981 1.00 94.81 102 PRO A N 1
ATOM 805 C CA . PRO A 1 102 ? -10.506 -8.667 5.904 1.00 94.81 102 PRO A CA 1
ATOM 806 C C . PRO A 1 102 ? -10.226 -7.405 6.733 1.00 94.81 102 PRO A C 1
ATOM 808 O O . PRO A 1 102 ? -9.166 -7.293 7.349 1.00 94.81 102 PRO A O 1
ATOM 811 N N . ARG A 1 103 ? -11.184 -6.471 6.794 1.00 93.31 103 ARG A N 1
ATOM 812 C CA . ARG A 1 103 ? -11.102 -5.220 7.581 1.00 93.31 103 ARG A CA 1
ATOM 813 C C . ARG A 1 103 ? -11.302 -5.480 9.082 1.00 93.31 103 ARG A C 1
ATOM 815 O O . ARG A 1 103 ? -12.206 -4.951 9.717 1.00 93.31 103 ARG A O 1
ATOM 822 N N . THR A 1 104 ? -10.476 -6.361 9.631 1.00 94.25 104 THR A N 1
ATOM 823 C CA . THR A 1 104 ? -10.430 -6.738 11.045 1.00 94.25 104 THR A CA 1
ATOM 824 C C . THR A 1 104 ? -9.033 -6.478 11.590 1.00 94.25 104 THR A C 1
ATOM 826 O O . THR A 1 104 ? -8.066 -6.413 10.830 1.00 94.25 104 THR A O 1
ATOM 829 N N . GLU A 1 105 ? -8.903 -6.389 12.913 1.00 92.44 105 GLU A N 1
ATOM 830 C CA . GLU A 1 105 ? -7.600 -6.247 13.567 1.00 92.44 105 GLU A CA 1
ATOM 831 C C . GLU A 1 105 ? -6.626 -7.352 13.129 1.00 92.44 105 GLU A C 1
ATOM 833 O O . GLU A 1 105 ? -5.499 -7.075 12.722 1.00 92.44 105 GLU A O 1
ATOM 838 N N . THR A 1 106 ? -7.066 -8.613 13.160 1.00 93.75 106 THR A N 1
ATOM 839 C CA . THR A 1 106 ? -6.230 -9.751 12.758 1.00 93.75 106 THR A CA 1
ATOM 840 C C . THR A 1 106 ? -5.836 -9.680 11.286 1.00 93.75 106 THR A C 1
ATOM 842 O O . THR A 1 106 ? -4.683 -9.964 10.965 1.00 93.75 106 THR A O 1
ATOM 845 N N . GLY A 1 107 ? -6.761 -9.291 10.401 1.00 95.31 107 GLY A N 1
ATOM 846 C CA . GLY A 1 107 ? -6.473 -9.119 8.976 1.00 95.31 107 GLY A CA 1
ATOM 847 C C . GLY A 1 107 ? -5.380 -8.078 8.756 1.00 95.31 107 GLY A C 1
ATOM 848 O O . GLY A 1 107 ? -4.367 -8.375 8.124 1.00 95.31 107 GLY A O 1
ATOM 849 N N . PHE A 1 108 ? -5.541 -6.910 9.378 1.00 95.25 108 PHE A N 1
ATOM 850 C CA . PHE A 1 108 ? -4.594 -5.804 9.284 1.00 95.25 108 PHE A CA 1
ATOM 851 C C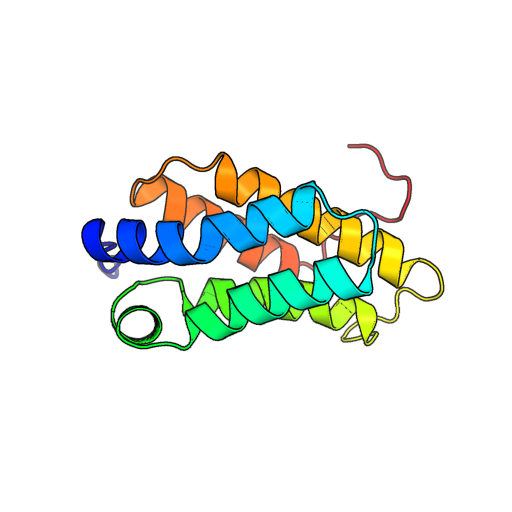 . PHE A 1 108 ? -3.206 -6.156 9.811 1.00 95.25 108 PHE A C 1
ATOM 853 O O . PHE A 1 108 ? -2.209 -5.982 9.111 1.00 95.25 108 PHE A O 1
ATOM 860 N N . ARG A 1 109 ? -3.132 -6.748 11.006 1.00 93.88 109 ARG A N 1
ATOM 861 C CA . ARG A 1 109 ? -1.863 -7.228 11.570 1.00 93.88 109 ARG A CA 1
ATOM 862 C C . ARG A 1 109 ? -1.171 -8.233 10.669 1.00 93.88 109 ARG A C 1
ATOM 864 O O . ARG A 1 109 ? 0.039 -8.151 10.474 1.00 93.88 109 ARG A O 1
ATOM 871 N N . HIS A 1 110 ? -1.929 -9.187 10.137 1.00 95.12 110 HIS A N 1
ATOM 872 C CA . HIS A 1 110 ? -1.372 -10.222 9.282 1.00 95.12 110 HIS A CA 1
ATOM 873 C C . HIS A 1 110 ? -0.807 -9.635 7.986 1.00 95.12 110 HIS A C 1
ATOM 875 O O . HIS A 1 110 ? 0.303 -10.002 7.604 1.00 95.12 110 HIS A O 1
ATOM 881 N N . TYR A 1 111 ? -1.519 -8.696 7.358 1.00 96.06 111 TYR A N 1
ATOM 882 C CA . TYR A 1 111 ? -1.037 -7.990 6.174 1.00 96.06 111 TYR A CA 1
ATOM 883 C C . TYR A 1 111 ? 0.266 -7.229 6.460 1.00 96.06 111 TYR A C 1
ATOM 885 O O . TYR A 1 111 ? 1.269 -7.482 5.793 1.00 96.06 111 TYR A O 1
ATOM 893 N N . VAL A 1 112 ? 0.287 -6.372 7.492 1.00 94.94 112 VAL A N 1
ATOM 894 C CA . VAL A 1 112 ? 1.475 -5.575 7.855 1.00 94.94 112 VAL A CA 1
ATOM 895 C C . VAL A 1 112 ? 2.678 -6.482 8.113 1.00 94.94 112 VAL A C 1
ATOM 897 O O . VAL A 1 112 ? 3.722 -6.313 7.490 1.00 94.94 112 VAL A O 1
ATOM 900 N N . HIS A 1 113 ? 2.528 -7.499 8.965 1.00 94.19 113 HIS A N 1
ATOM 901 C CA . HIS A 1 113 ? 3.636 -8.391 9.307 1.00 94.19 113 HIS A CA 1
ATOM 902 C C . HIS A 1 113 ? 4.139 -9.225 8.127 1.00 94.19 113 HIS A C 1
ATOM 904 O O . HIS A 1 113 ? 5.345 -9.440 7.998 1.00 94.19 113 HIS A O 1
ATOM 910 N N . ARG A 1 114 ? 3.235 -9.714 7.270 1.00 93.75 114 ARG A N 1
ATOM 911 C CA . ARG A 1 114 ? 3.605 -10.471 6.067 1.00 93.75 114 ARG A CA 1
ATOM 912 C C . ARG A 1 114 ? 4.499 -9.629 5.162 1.00 93.75 114 ARG A C 1
ATOM 914 O O . ARG A 1 114 ? 5.528 -10.133 4.715 1.00 93.75 114 ARG A O 1
ATOM 921 N N . TRP A 1 115 ? 4.122 -8.375 4.929 1.00 94.94 115 TRP A N 1
ATOM 922 C CA . TRP A 1 115 ? 4.856 -7.479 4.045 1.00 94.94 115 TRP A CA 1
ATOM 923 C C . TRP A 1 115 ? 6.138 -6.926 4.661 1.00 94.94 115 TRP A C 1
ATOM 925 O O . TRP A 1 115 ? 7.154 -6.893 3.974 1.00 94.94 115 TRP A O 1
ATOM 935 N N . GLU A 1 116 ? 6.143 -6.581 5.952 1.00 93.38 116 GLU A N 1
ATOM 936 C CA . GLU A 1 116 ? 7.380 -6.198 6.648 1.00 93.38 116 GLU A CA 1
ATOM 937 C C . GLU A 1 116 ? 8.421 -7.319 6.566 1.00 93.38 116 GLU A C 1
ATOM 939 O O . GLU A 1 116 ? 9.582 -7.060 6.258 1.00 93.38 116 GLU A O 1
ATOM 944 N N . ARG A 1 117 ? 8.004 -8.576 6.771 1.00 91.44 117 ARG A N 1
ATOM 945 C CA . ARG A 1 117 ? 8.894 -9.730 6.609 1.00 91.44 117 ARG A CA 1
ATOM 946 C C . ARG A 1 117 ? 9.365 -9.883 5.163 1.00 91.44 117 ARG A C 1
ATOM 948 O O . ARG A 1 117 ? 10.551 -10.080 4.939 1.00 91.44 117 ARG A O 1
ATOM 955 N N . ARG A 1 118 ? 8.453 -9.779 4.191 1.00 88.75 118 ARG A N 1
ATOM 956 C CA . ARG A 1 118 ? 8.772 -9.939 2.764 1.00 88.75 118 ARG A CA 1
ATOM 957 C C . ARG A 1 118 ? 9.832 -8.939 2.292 1.00 88.75 118 ARG A C 1
ATOM 959 O O . ARG A 1 118 ? 10.790 -9.369 1.653 1.00 88.75 118 ARG A O 1
ATOM 966 N N . VAL A 1 119 ? 9.665 -7.660 2.647 1.00 86.88 119 VAL A N 1
ATOM 967 C CA . VAL A 1 119 ? 10.613 -6.572 2.345 1.00 86.88 119 VAL A CA 1
ATOM 968 C C . VAL A 1 119 ? 11.939 -6.792 3.073 1.00 86.88 119 VAL A C 1
ATOM 970 O O . VAL A 1 119 ? 12.994 -6.702 2.459 1.00 86.88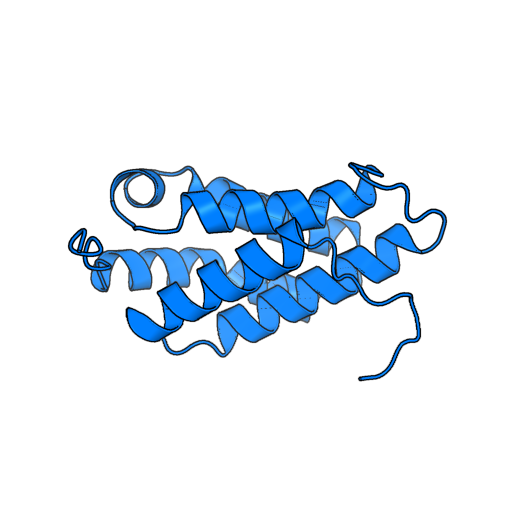 119 VAL A O 1
ATOM 973 N N . ALA A 1 120 ? 11.907 -7.121 4.369 1.00 84.12 120 ALA A N 1
ATOM 974 C CA . ALA A 1 120 ? 13.126 -7.300 5.160 1.00 84.12 120 ALA A CA 1
ATOM 975 C C . ALA A 1 120 ? 13.988 -8.486 4.700 1.00 84.12 120 ALA A C 1
ATOM 977 O O . ALA A 1 120 ? 15.211 -8.438 4.810 1.00 84.12 120 ALA A O 1
ATOM 978 N N . GLU A 1 121 ? 13.360 -9.558 4.220 1.00 81.06 121 GLU A N 1
ATOM 979 C CA . GLU A 1 121 ? 14.061 -10.736 3.705 1.00 81.06 121 GLU A CA 1
ATOM 980 C C . GLU A 1 121 ? 14.515 -10.565 2.244 1.00 81.06 121 GLU A C 1
ATOM 982 O O . GLU A 1 121 ? 15.166 -11.468 1.723 1.00 81.06 121 GLU A O 1
ATOM 987 N N . ASP A 1 122 ? 14.171 -9.448 1.586 1.00 71.44 122 ASP A N 1
ATOM 988 C CA . ASP A 1 122 ? 14.445 -9.193 0.162 1.00 71.44 122 ASP A CA 1
ATOM 989 C C . ASP A 1 122 ? 13.988 -10.368 -0.727 1.00 71.44 122 ASP A C 1
ATOM 991 O O . ASP A 1 122 ? 14.627 -10.764 -1.699 1.00 71.44 122 ASP A O 1
ATOM 995 N N . THR A 1 123 ? 12.866 -10.998 -0.355 1.00 65.88 123 THR A N 1
ATOM 996 C CA . THR A 1 123 ? 12.377 -12.254 -0.966 1.00 65.88 123 THR A CA 1
ATOM 997 C C . THR A 1 123 ? 11.685 -12.030 -2.306 1.00 65.88 123 THR A C 1
ATOM 999 O O . THR A 1 123 ? 10.723 -12.724 -2.651 1.00 65.88 123 THR A O 1
ATOM 1002 N N . TRP A 1 124 ? 12.157 -11.054 -3.071 1.00 70.88 124 TRP A N 1
ATOM 1003 C CA . TRP A 1 124 ? 11.678 -10.750 -4.402 1.00 70.88 124 TRP A CA 1
ATOM 1004 C C . TRP A 1 124 ? 12.038 -11.910 -5.333 1.00 70.88 124 TRP A C 1
ATOM 1006 O O . TRP A 1 124 ? 13.217 -12.119 -5.631 1.00 70.88 124 TRP A O 1
ATOM 1016 N N . PRO A 1 125 ? 11.072 -12.712 -5.818 1.00 58.69 125 PRO A N 1
ATOM 1017 C CA . PRO A 1 125 ? 11.408 -13.718 -6.808 1.00 58.69 125 PRO A CA 1
ATOM 1018 C C . PRO A 1 125 ? 11.947 -13.023 -8.062 1.00 58.69 125 PRO A C 1
ATOM 1020 O O . PRO A 1 125 ? 11.395 -12.007 -8.513 1.00 58.69 125 PRO A O 1
ATOM 1023 N N . ALA A 1 126 ? 13.017 -13.593 -8.623 1.00 51.72 126 ALA A N 1
ATOM 1024 C CA . ALA A 1 126 ? 13.564 -13.170 -9.905 1.00 51.72 126 ALA A CA 1
ATOM 1025 C C . ALA A 1 126 ? 12.449 -13.141 -10.971 1.00 51.72 126 ALA A C 1
ATOM 1027 O O . ALA A 1 126 ? 11.520 -13.961 -10.907 1.00 51.72 126 ALA A O 1
ATOM 1028 N N . PRO A 1 127 ? 12.509 -12.227 -11.954 1.00 42.97 127 PRO A N 1
ATOM 1029 C CA . PRO A 1 127 ? 11.536 -12.187 -13.040 1.00 42.97 127 PRO A CA 1
ATOM 1030 C C . PRO A 1 127 ? 11.429 -13.568 -13.711 1.00 42.97 127 PRO A C 1
ATOM 1032 O O . PRO A 1 127 ? 12.407 -14.092 -14.235 1.00 42.97 127 PRO A O 1
ATOM 1035 N N . GLY A 1 128 ? 10.247 -14.193 -13.646 1.00 42.56 128 GLY A N 1
ATOM 1036 C CA . GLY A 1 128 ? 9.979 -15.518 -14.232 1.00 42.56 128 GLY A CA 1
ATOM 1037 C C . GLY A 1 128 ? 10.006 -16.714 -13.267 1.00 42.56 128 GLY A C 1
ATOM 1038 O O . GLY A 1 128 ? 9.743 -17.837 -13.696 1.00 42.56 128 GLY A O 1
ATOM 1039 N N . GLY A 1 129 ? 10.267 -16.506 -11.974 1.00 35.56 129 GLY A N 1
ATOM 1040 C CA . GLY A 1 129 ? 10.128 -17.549 -10.957 1.00 35.56 129 GLY A CA 1
ATOM 1041 C C . GLY A 1 129 ? 8.670 -17.759 -10.555 1.00 35.56 129 GLY A C 1
ATOM 1042 O O . GLY A 1 129 ? 8.165 -17.059 -9.682 1.00 35.56 129 GLY A O 1
ATOM 1043 N N . ALA A 1 130 ? 7.991 -18.719 -11.182 1.00 35.69 130 ALA A N 1
ATOM 1044 C CA . ALA A 1 130 ? 6.739 -19.249 -10.658 1.00 35.69 130 ALA A CA 1
ATOM 1045 C C . ALA A 1 130 ? 7.003 -19.961 -9.322 1.00 35.69 130 ALA A C 1
ATOM 1047 O O . ALA A 1 130 ? 7.869 -20.833 -9.262 1.00 35.69 130 ALA A O 1
ATOM 1048 N N . ASN A 1 131 ? 6.235 -19.610 -8.293 1.00 39.28 131 ASN A N 1
ATOM 1049 C CA . ASN A 1 131 ? 5.862 -20.499 -7.194 1.00 39.28 131 ASN A CA 1
ATOM 1050 C C . ASN A 1 131 ? 4.422 -20.190 -6.798 1.00 39.28 131 ASN A C 1
ATOM 1052 O O . ASN A 1 131 ? 4.125 -18.990 -6.603 1.00 39.28 131 ASN A O 1
#

Sequence (131 aa):
MTDLESVDLELLAGFAAKIDPFMQGVLVSGDVEQIRGFVLEAAWNCTERPYFEHLWGVGGLYRVWMGIDDIFDGWPVDHGADADALAMREFRLAAQEWLDMPRTETGFRHYVHRWERRVAEDTWPAPGGAN

Radius of gyration: 14.69 Å; chains: 1; bounding box: 33×33×44 Å

Secondary structure (DSSP, 8-state):
---PPPP-HHHHHHHHHHHHHHHHHHHH---HHHHHHHHHHHHHHTTSTTHHHHSTTHHHHHHHHHHHHTTTTT-SS--GGGHHHHHHHHHHHHHHHHHHS-SSHHHHHHHHHHHHHHHHTT--PPTT---

Organism: NCBI:txid1260955

pLDDT: mean 88.69, std 14.38, range [35.56, 98.56]

Foldseek 3Di:
DPDDQFFDLVLLVVLCVQLLVLLVQLQPDPDLVSNLVSLVSNLVSLVDPPNVVRGPLSVLSNCLSVLLVCLVVQPPHPPPPCSSVQSSVVSNVLSVLSVPFPSHRVSSVVSSVVSSVCSVVVVRDRVPDDD